Protein AF-A0A5M3WNB5-F1 (afdb_monomer)

Structure (mmCIF, N/CA/C/O backbone):
data_AF-A0A5M3WNB5-F1
#
_entry.id   AF-A0A5M3WNB5-F1
#
loop_
_atom_site.group_PDB
_atom_site.id
_atom_site.type_symbol
_atom_site.label_atom_id
_atom_site.label_alt_id
_atom_site.label_comp_id
_atom_site.label_asym_id
_atom_site.label_entity_id
_atom_site.label_seq_id
_atom_site.pdbx_PDB_ins_code
_atom_site.Cartn_x
_atom_site.Cartn_y
_atom_site.Cartn_z
_atom_site.occupancy
_atom_site.B_iso_or_equiv
_atom_site.auth_seq_id
_atom_site.auth_comp_id
_atom_site.auth_asym_id
_atom_site.auth_atom_id
_atom_site.pdbx_PDB_model_num
ATOM 1 N N . MET A 1 1 ? 5.207 -5.810 10.387 1.00 83.94 1 MET A N 1
ATOM 2 C CA . MET A 1 1 ? 5.580 -6.987 9.562 1.00 83.94 1 MET A CA 1
ATOM 3 C C . MET A 1 1 ? 5.803 -6.552 8.119 1.00 83.94 1 MET A C 1
ATOM 5 O O . MET A 1 1 ? 5.159 -5.594 7.698 1.00 83.94 1 MET A O 1
ATOM 9 N N . SER A 1 2 ? 6.678 -7.222 7.365 1.00 84.38 2 SER A N 1
ATOM 10 C CA . SER A 1 2 ? 6.910 -6.923 5.943 1.00 84.38 2 SER A CA 1
ATOM 11 C C . SER A 1 2 ? 6.982 -8.188 5.092 1.00 84.38 2 SER A C 1
ATOM 13 O O . SER A 1 2 ? 7.603 -9.162 5.508 1.00 84.38 2 SER A O 1
ATOM 15 N N . ARG A 1 3 ? 6.414 -8.142 3.886 1.00 86.88 3 ARG A N 1
ATOM 16 C CA . ARG A 1 3 ? 6.531 -9.167 2.840 1.00 86.88 3 ARG A CA 1
ATOM 17 C C . ARG A 1 3 ? 7.150 -8.530 1.598 1.00 86.88 3 ARG A C 1
ATOM 19 O O . ARG A 1 3 ? 6.942 -7.346 1.334 1.00 86.88 3 ARG A O 1
ATOM 26 N N . THR A 1 4 ? 7.946 -9.283 0.852 1.00 87.88 4 THR A N 1
ATOM 27 C CA . THR A 1 4 ? 8.543 -8.813 -0.403 1.00 87.88 4 THR A CA 1
ATOM 28 C C . THR A 1 4 ? 8.306 -9.861 -1.480 1.00 87.88 4 THR A C 1
ATOM 30 O O . THR A 1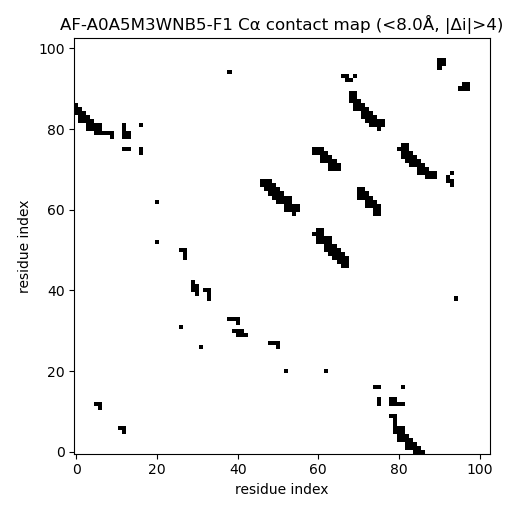 4 ? 8.592 -11.033 -1.259 1.00 87.88 4 THR A O 1
ATOM 33 N N . LEU A 1 5 ? 7.746 -9.432 -2.608 1.00 83.56 5 LEU A N 1
ATOM 34 C CA . LEU A 1 5 ? 7.597 -10.233 -3.819 1.00 83.56 5 LEU A CA 1
ATOM 35 C C . LEU A 1 5 ? 8.646 -9.741 -4.815 1.00 83.56 5 LEU A C 1
ATOM 37 O O . LEU A 1 5 ? 8.702 -8.545 -5.104 1.00 83.56 5 LEU A O 1
ATOM 41 N N . VAL A 1 6 ? 9.498 -10.640 -5.294 1.00 87.56 6 VAL A N 1
ATOM 42 C CA . VAL A 1 6 ? 10.564 -10.316 -6.247 1.00 87.56 6 VAL A CA 1
ATOM 43 C C . VAL A 1 6 ? 10.157 -10.843 -7.612 1.00 87.56 6 VAL A C 1
ATOM 45 O O . VAL A 1 6 ? 9.761 -11.999 -7.729 1.00 87.56 6 VAL A O 1
ATOM 48 N N . PHE A 1 7 ? 10.237 -9.984 -8.622 1.00 82.69 7 PHE A N 1
ATOM 49 C CA . PHE A 1 7 ? 9.895 -10.331 -9.994 1.00 82.69 7 PHE A CA 1
ATOM 50 C C . PHE A 1 7 ? 11.155 -10.721 -10.764 1.00 82.69 7 PHE A C 1
ATOM 52 O O . PHE A 1 7 ? 12.222 -10.132 -10.586 1.00 82.69 7 PHE A O 1
ATOM 59 N N . ASP A 1 8 ? 10.996 -11.701 -11.643 1.00 83.75 8 ASP A N 1
ATOM 60 C CA . ASP A 1 8 ? 12.021 -12.219 -12.546 1.00 83.75 8 ASP A CA 1
ATOM 61 C C . ASP A 1 8 ? 12.480 -11.171 -13.574 1.00 83.75 8 ASP A C 1
ATOM 63 O O . ASP A 1 8 ? 13.670 -11.058 -13.873 1.00 83.75 8 ASP A O 1
ATOM 67 N N . 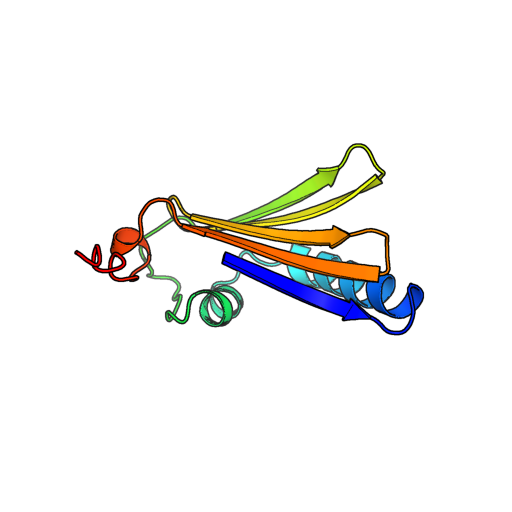ALA A 1 9 ? 11.547 -10.352 -14.067 1.00 82.12 9 ALA A N 1
ATOM 68 C CA . ALA A 1 9 ? 11.810 -9.276 -15.010 1.00 82.12 9 ALA A CA 1
ATOM 69 C C . ALA A 1 9 ? 11.279 -7.919 -14.498 1.00 82.12 9 ALA A C 1
ATOM 71 O O . ALA A 1 9 ? 10.115 -7.819 -14.099 1.00 82.12 9 ALA A O 1
ATOM 72 N N . PRO A 1 10 ? 12.063 -6.823 -14.604 1.00 80.25 10 PRO A N 1
ATOM 73 C CA . PRO A 1 10 ? 11.638 -5.485 -14.164 1.00 80.25 10 PRO A CA 1
ATOM 74 C C . PRO A 1 10 ? 10.335 -5.002 -14.813 1.00 80.25 10 PRO A C 1
ATOM 76 O O . PRO A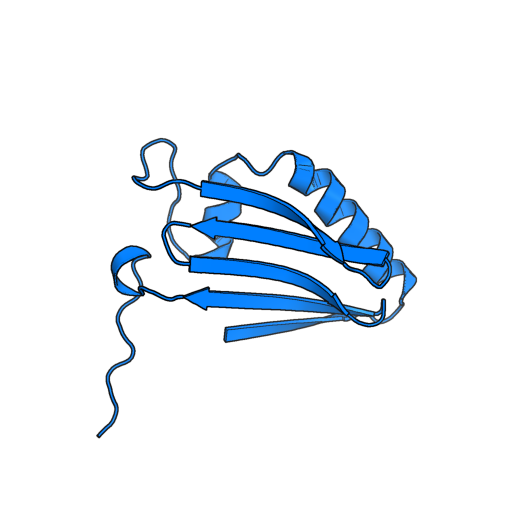 1 10 ? 9.509 -4.352 -14.176 1.00 80.25 10 PRO A O 1
ATOM 79 N N . ARG A 1 11 ? 10.124 -5.353 -16.089 1.00 81.38 11 ARG A N 1
ATOM 80 C CA . ARG A 1 11 ? 8.906 -5.007 -16.836 1.00 81.38 11 ARG A CA 1
ATOM 81 C C . ARG A 1 11 ? 7.647 -5.636 -16.230 1.00 81.38 11 ARG A C 1
ATOM 83 O O . ARG A 1 11 ? 6.615 -4.978 -16.199 1.00 81.38 11 ARG A O 1
ATOM 90 N N . HIS A 1 12 ? 7.738 -6.863 -15.705 1.00 81.31 12 HIS A N 1
ATOM 91 C CA . HIS A 1 12 ? 6.612 -7.528 -15.044 1.00 81.31 12 HIS A CA 1
ATOM 92 C C . HIS A 1 12 ? 6.292 -6.842 -13.719 1.00 81.31 12 HIS A C 1
ATOM 94 O O . HIS A 1 12 ? 5.129 -6.588 -13.430 1.00 81.31 12 HIS A O 1
ATOM 100 N N . ALA A 1 13 ? 7.322 -6.466 -12.956 1.00 76.19 13 ALA A N 1
ATOM 101 C CA . ALA A 1 13 ? 7.152 -5.737 -11.704 1.00 76.19 13 ALA A CA 1
ATOM 102 C C . ALA A 1 13 ? 6.456 -4.386 -11.926 1.00 76.19 13 ALA A C 1
ATOM 104 O O . ALA A 1 13 ? 5.528 -4.032 -11.201 1.00 76.19 13 ALA A O 1
ATOM 105 N N . ARG A 1 14 ? 6.890 -3.646 -12.955 1.00 78.75 14 ARG A N 1
ATOM 106 C CA . ARG A 1 14 ? 6.311 -2.353 -13.323 1.00 78.75 14 ARG A CA 1
ATOM 107 C C . ARG A 1 14 ? 4.873 -2.492 -13.815 1.00 78.75 14 ARG A C 1
ATOM 109 O O . ARG A 1 14 ? 4.010 -1.821 -13.267 1.00 78.75 14 ARG A O 1
ATOM 116 N N . GLY A 1 15 ? 4.608 -3.388 -14.767 1.00 77.69 15 GLY A N 1
ATOM 117 C CA . GLY A 1 15 ? 3.257 -3.608 -15.292 1.00 77.69 15 GLY A CA 1
ATOM 118 C C . GLY A 1 15 ? 2.281 -4.099 -14.221 1.00 77.69 15 GLY A C 1
ATOM 119 O O . GLY A 1 15 ? 1.178 -3.576 -14.110 1.00 77.69 15 GLY A O 1
ATOM 120 N N . PHE A 1 16 ? 2.709 -5.035 -13.366 1.00 74.44 16 PHE A N 1
ATOM 121 C CA . PHE A 1 16 ? 1.914 -5.495 -12.225 1.00 74.44 16 PHE A CA 1
ATOM 122 C C . PHE A 1 16 ? 1.607 -4.353 -11.248 1.00 74.44 16 PHE A C 1
ATOM 124 O O . PHE A 1 16 ? 0.479 -4.221 -10.783 1.00 74.44 16 PHE A O 1
ATOM 131 N N . PHE A 1 17 ? 2.596 -3.514 -10.933 1.00 75.06 17 PHE A N 1
ATOM 132 C CA . PHE A 1 17 ? 2.411 -2.403 -10.004 1.00 75.06 17 PHE A CA 1
ATOM 133 C C . PHE A 1 17 ? 1.560 -1.267 -10.593 1.00 75.06 17 PHE A C 1
ATOM 135 O O . PHE A 1 17 ? 0.754 -0.683 -9.874 1.00 75.06 17 PHE A O 1
ATOM 142 N N . GLU A 1 18 ? 1.695 -0.969 -11.886 1.00 74.44 18 GLU A N 1
ATOM 143 C CA . GLU A 1 18 ? 0.855 0.001 -12.601 1.00 74.44 18 GLU A CA 1
ATOM 144 C C . GLU A 1 18 ? -0.601 -0.476 -12.681 1.00 74.44 18 GLU A C 1
ATOM 146 O O . GLU A 1 18 ? -1.497 0.298 -12.351 1.00 74.44 18 GLU A O 1
ATOM 151 N N . ALA A 1 19 ? -0.835 -1.754 -13.007 1.00 74.00 19 ALA A N 1
ATOM 152 C CA . ALA A 1 19 ? -2.165 -2.363 -12.958 1.00 74.00 19 ALA A CA 1
ATOM 153 C C . ALA A 1 19 ? -2.748 -2.312 -11.539 1.00 74.00 19 ALA A C 1
ATOM 155 O O . ALA A 1 19 ? -3.880 -1.887 -11.351 1.00 74.00 19 ALA A O 1
ATOM 156 N N . LEU A 1 20 ? -1.937 -2.624 -10.523 1.00 70.62 20 LEU A N 1
ATOM 157 C CA . LEU A 1 20 ? -2.334 -2.509 -9.123 1.00 70.62 20 LEU A CA 1
ATOM 158 C C . LEU A 1 20 ? -2.705 -1.070 -8.751 1.00 70.62 20 LEU A C 1
ATOM 160 O O . LEU A 1 20 ? -3.663 -0.874 -8.023 1.00 70.62 20 LEU A O 1
ATOM 164 N N . ILE A 1 21 ? -1.985 -0.046 -9.212 1.00 68.12 21 ILE A N 1
ATOM 165 C CA . ILE A 1 21 ? -2.353 1.356 -8.950 1.00 68.12 21 ILE A CA 1
ATOM 166 C C . ILE A 1 21 ? -3.644 1.736 -9.680 1.00 68.12 21 ILE A C 1
ATOM 168 O O . ILE A 1 21 ? -4.485 2.407 -9.084 1.00 68.12 21 ILE A O 1
ATOM 172 N N . ALA A 1 22 ? -3.796 1.314 -10.936 1.00 67.31 22 ALA A N 1
ATOM 173 C CA . ALA A 1 22 ? -4.971 1.593 -11.754 1.00 67.31 22 ALA A CA 1
ATOM 174 C C . ALA A 1 22 ? -6.237 0.952 -11.162 1.00 67.31 22 ALA A C 1
ATOM 176 O O . ALA A 1 22 ? -7.225 1.650 -10.948 1.00 67.31 22 ALA A O 1
ATOM 177 N N . ASP A 1 23 ? -6.169 -0.326 -10.785 1.00 61.16 23 ASP A N 1
ATOM 178 C CA . ASP A 1 23 ? -7.258 -1.044 -10.114 1.00 61.16 23 ASP A CA 1
ATOM 179 C C . ASP A 1 23 ? -7.520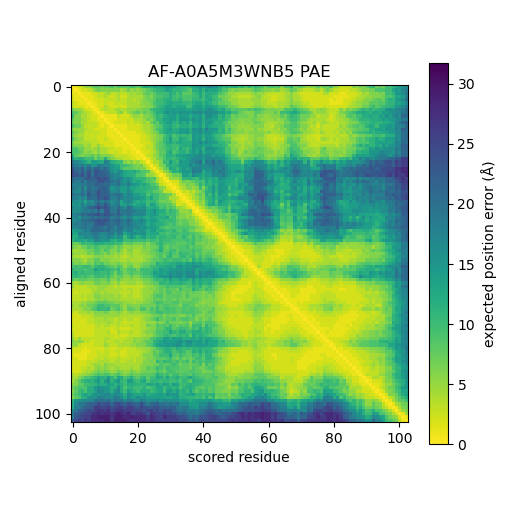 -0.489 -8.70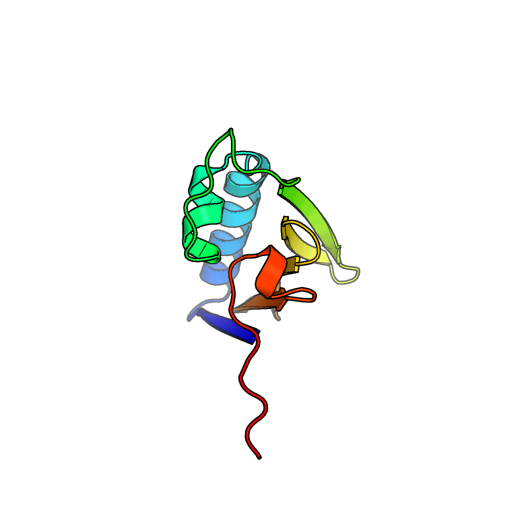3 1.00 61.16 23 ASP A C 1
ATOM 181 O O . ASP A 1 23 ? -8.649 -0.505 -8.204 1.00 61.16 23 ASP A O 1
ATOM 185 N N . ASN A 1 24 ? -6.481 0.046 -8.047 1.00 56.28 24 ASN A N 1
ATOM 186 C CA . ASN A 1 24 ? -6.584 0.587 -6.694 1.00 56.28 24 ASN A CA 1
ATOM 187 C C . ASN A 1 24 ? -7.001 2.057 -6.619 1.00 56.28 24 ASN A C 1
ATOM 189 O O . ASN A 1 24 ? -7.239 2.545 -5.507 1.00 56.28 24 ASN A O 1
ATOM 193 N N . LEU A 1 25 ? -7.150 2.744 -7.756 1.00 52.47 25 LEU A N 1
ATOM 194 C CA . LEU A 1 25 ? -7.751 4.080 -7.817 1.00 52.47 25 LEU A CA 1
ATOM 195 C C . LEU A 1 25 ? -9.190 4.061 -7.252 1.00 52.47 25 LEU A C 1
ATOM 197 O O . LEU A 1 25 ? -9.627 5.045 -6.659 1.00 52.47 25 LEU A O 1
ATOM 201 N N . ASP A 1 26 ? -9.859 2.900 -7.323 1.00 50.44 26 ASP A N 1
ATOM 202 C CA . ASP A 1 26 ? -11.226 2.647 -6.848 1.00 50.44 26 ASP A CA 1
ATOM 203 C C . ASP A 1 26 ? -11.323 1.875 -5.505 1.00 50.44 26 ASP A C 1
ATOM 205 O O . ASP A 1 26 ? -12.429 1.509 -5.076 1.00 50.44 26 ASP A O 1
ATOM 209 N N . ILE A 1 27 ? -10.218 1.633 -4.768 1.00 50.66 27 ILE A N 1
ATOM 210 C CA . ILE A 1 27 ? -10.251 0.996 -3.423 1.00 50.66 27 ILE A CA 1
ATOM 211 C C . ILE A 1 27 ? -10.756 1.985 -2.359 1.00 50.66 27 ILE A C 1
ATOM 213 O O . ILE A 1 27 ? -10.085 2.352 -1.399 1.00 50.66 27 ILE A O 1
ATOM 217 N N . GLY A 1 28 ? -12.012 2.390 -2.492 1.00 48.03 28 GLY A N 1
ATOM 218 C CA . GLY A 1 28 ? -12.895 2.662 -1.361 1.00 48.03 28 GLY A CA 1
ATOM 219 C C . GLY A 1 28 ? -13.750 1.441 -0.995 1.00 48.03 28 GLY A C 1
ATOM 220 O O . GLY A 1 28 ? -14.555 1.519 -0.068 1.00 48.03 28 GLY A O 1
ATOM 221 N N . ARG A 1 29 ? -13.633 0.319 -1.729 1.00 50.88 29 ARG A N 1
ATOM 222 C CA . ARG A 1 29 ? -14.566 -0.809 -1.616 1.00 50.88 29 ARG A CA 1
ATOM 223 C C . ARG A 1 29 ? -14.132 -1.848 -0.556 1.00 50.88 29 ARG A C 1
ATOM 225 O O . ARG A 1 29 ? -13.054 -2.427 -0.670 1.00 50.88 29 ARG A O 1
ATOM 232 N N . PRO A 1 30 ? -14.985 -2.137 0.448 1.00 49.75 30 PRO A N 1
ATOM 233 C CA . PRO A 1 30 ? -14.690 -2.995 1.605 1.00 49.75 30 PRO A CA 1
ATOM 234 C C . PRO A 1 30 ? -14.129 -4.401 1.321 1.00 49.75 30 PRO A C 1
ATOM 236 O O . PRO A 1 30 ? -13.302 -4.891 2.085 1.00 49.75 30 PRO A O 1
ATOM 239 N N . HIS A 1 31 ? -14.544 -5.044 0.226 1.00 43.25 31 HIS A N 1
ATOM 240 C CA . HIS A 1 31 ? -14.277 -6.465 -0.039 1.00 43.25 31 HIS A CA 1
ATOM 241 C C . HIS A 1 31 ? -12.790 -6.798 -0.275 1.00 43.25 31 HIS A C 1
ATOM 243 O O . HIS A 1 31 ? -12.348 -7.882 0.090 1.00 43.25 31 HIS A O 1
ATOM 249 N N . ASN A 1 32 ? -11.989 -5.864 -0.798 1.00 49.06 32 ASN A N 1
ATOM 250 C CA . ASN A 1 32 ? -10.558 -6.096 -1.054 1.00 49.06 32 ASN A CA 1
ATOM 251 C C . ASN A 1 32 ? -9.679 -5.914 0.198 1.00 49.06 32 ASN A C 1
ATOM 253 O O . ASN A 1 32 ? -8.573 -6.445 0.276 1.00 49.06 32 ASN A O 1
ATOM 257 N N . VAL A 1 33 ? -10.171 -5.198 1.215 1.00 52.47 33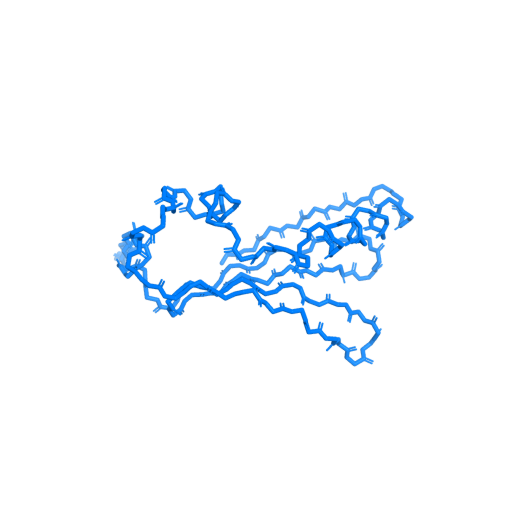 VAL A N 1
ATOM 258 C CA . VAL A 1 33 ? -9.442 -4.952 2.474 1.00 52.47 33 VAL A CA 1
ATOM 259 C C . VAL A 1 33 ? -9.496 -6.172 3.406 1.00 52.47 33 VAL A C 1
ATOM 261 O O . VAL A 1 33 ? -8.584 -6.390 4.206 1.00 52.47 33 VAL A O 1
ATOM 264 N N . GLU A 1 34 ? -10.534 -6.999 3.272 1.00 49.66 34 GLU A N 1
ATOM 265 C CA . GLU A 1 34 ? -10.756 -8.218 4.060 1.00 49.66 34 GLU A CA 1
ATOM 266 C C . GLU A 1 34 ? -9.617 -9.235 3.937 1.00 49.66 34 GLU A C 1
ATOM 268 O O . GLU A 1 34 ? -9.161 -9.776 4.948 1.00 49.66 34 GLU A O 1
ATOM 273 N N . ILE A 1 35 ? -9.094 -9.417 2.722 1.00 52.22 35 ILE A N 1
ATOM 274 C CA . ILE A 1 35 ? -8.014 -10.366 2.413 1.00 52.22 35 ILE A CA 1
ATOM 275 C C . ILE A 1 35 ? -6.727 -10.010 3.166 1.00 52.22 35 ILE A C 1
ATOM 277 O O . ILE A 1 35 ? -5.976 -10.888 3.582 1.00 52.22 35 ILE A O 1
ATOM 281 N N . ILE A 1 36 ? -6.469 -8.718 3.377 1.00 54.09 36 ILE A N 1
ATOM 282 C CA . ILE A 1 36 ? -5.191 -8.257 3.920 1.00 54.09 36 ILE A CA 1
ATOM 283 C C . ILE A 1 36 ? -5.154 -8.345 5.454 1.00 54.09 36 ILE A C 1
ATOM 285 O O . ILE A 1 36 ? -4.104 -8.620 6.034 1.00 54.09 36 ILE A O 1
ATOM 289 N N . PHE A 1 37 ? -6.288 -8.130 6.124 1.00 55.28 37 PHE A N 1
ATOM 290 C CA . PHE A 1 37 ? -6.364 -8.151 7.590 1.00 55.28 37 PHE A CA 1
ATOM 291 C C . PHE A 1 37 ? -6.936 -9.452 8.167 1.00 55.28 37 PHE A C 1
ATOM 293 O O . PHE A 1 37 ? -7.018 -9.570 9.389 1.00 55.28 37 PHE A O 1
ATOM 300 N N . GLY A 1 38 ? -7.354 -10.406 7.326 1.00 52.84 38 GLY A N 1
ATOM 301 C CA . GLY A 1 38 ? -7.994 -11.644 7.786 1.00 52.84 38 GLY A CA 1
ATOM 302 C C . GLY A 1 38 ? -9.293 -11.384 8.555 1.00 52.84 38 GLY A C 1
ATOM 303 O O . GLY A 1 38 ? -9.663 -12.149 9.443 1.00 52.84 38 GLY A O 1
ATOM 304 N N . ARG A 1 39 ? -9.964 -10.264 8.261 1.00 56.97 39 ARG A N 1
ATOM 305 C CA . ARG A 1 39 ? -11.181 -9.815 8.939 1.00 56.97 39 ARG A CA 1
ATOM 306 C C . ARG A 1 39 ? -12.198 -9.386 7.903 1.00 56.97 39 ARG A C 1
ATOM 308 O O . ARG A 1 39 ? -11.913 -8.499 7.108 1.00 56.97 39 ARG A O 1
ATOM 315 N N . LYS A 1 40 ? -13.412 -9.920 8.004 1.00 57.22 40 LYS A N 1
ATOM 316 C CA . LYS A 1 40 ? -14.532 -9.520 7.155 1.00 57.22 40 LYS A CA 1
ATOM 317 C C . LYS A 1 40 ? -14.828 -8.028 7.280 1.00 57.22 40 LYS A C 1
ATOM 319 O O . LYS A 1 40 ? -15.281 -7.580 8.336 1.00 57.22 40 LYS A O 1
ATOM 324 N N . ILE A 1 41 ? -14.547 -7.264 6.221 1.00 59.78 41 ILE A N 1
ATOM 325 C CA . ILE A 1 41 ? -14.813 -5.824 6.157 1.00 59.78 41 ILE A CA 1
ATOM 326 C C . ILE A 1 41 ? -16.109 -5.617 5.376 1.00 59.78 41 ILE A C 1
ATOM 328 O O . ILE A 1 41 ? -16.185 -5.786 4.163 1.00 59.78 41 ILE A O 1
ATOM 332 N N . ARG A 1 42 ? -17.161 -5.259 6.105 1.00 60.66 42 ARG A N 1
ATOM 333 C CA . ARG A 1 42 ? -18.516 -5.000 5.601 1.00 60.66 42 ARG A CA 1
ATOM 334 C C . ARG A 1 42 ? -18.819 -3.500 5.648 1.00 60.66 42 ARG A C 1
ATOM 336 O O . ARG A 1 42 ? -18.138 -2.753 6.347 1.00 60.66 42 ARG A O 1
ATOM 343 N N . ARG A 1 43 ? -19.868 -3.051 4.950 1.00 57.25 43 ARG A N 1
ATOM 344 C CA . ARG A 1 43 ? -20.309 -1.637 4.938 1.00 57.25 43 ARG A CA 1
ATOM 345 C C . ARG A 1 43 ? -20.603 -1.0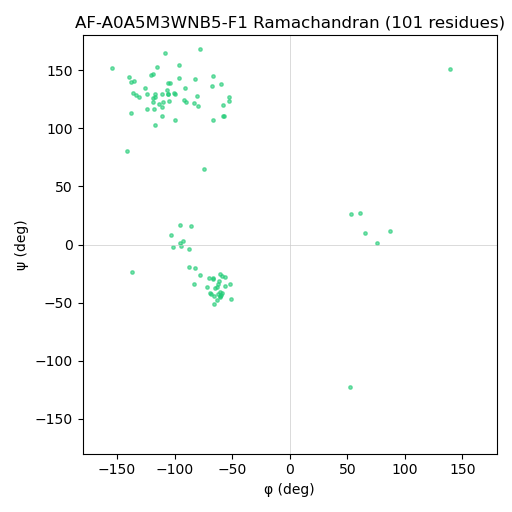78 6.342 1.00 57.25 43 ARG A C 1
ATOM 347 O O . ARG A 1 43 ? -20.449 0.114 6.566 1.00 57.25 43 ARG A O 1
ATOM 354 N N . ASP A 1 44 ? -20.993 -1.936 7.278 1.00 62.53 44 ASP A N 1
ATOM 355 C CA . ASP A 1 44 ? -21.274 -1.641 8.689 1.00 62.53 44 ASP A CA 1
ATOM 356 C C . ASP A 1 44 ? -20.056 -1.832 9.617 1.00 62.53 44 ASP A C 1
ATOM 358 O O . ASP A 1 44 ? -20.155 -1.656 10.834 1.00 62.53 44 ASP A O 1
ATOM 362 N N . THR A 1 45 ? -18.879 -2.173 9.076 1.00 66.19 45 THR A N 1
ATOM 363 C CA . THR A 1 45 ? -17.660 -2.298 9.881 1.00 66.19 45 THR A CA 1
ATOM 364 C C . THR A 1 45 ? -17.260 -0.934 10.425 1.00 66.19 45 THR A C 1
ATOM 366 O O . THR A 1 45 ? -16.739 -0.088 9.704 1.00 66.19 45 THR A O 1
ATOM 369 N N . ARG A 1 46 ? -17.467 -0.731 11.731 1.00 64.75 46 ARG A N 1
ATOM 370 C CA . ARG A 1 46 ? -17.097 0.513 12.417 1.00 64.75 46 ARG A CA 1
ATOM 371 C C . ARG A 1 46 ? -15.599 0.817 12.267 1.00 64.75 46 ARG A C 1
ATOM 373 O O . ARG A 1 46 ? -14.738 0.068 12.748 1.00 64.75 46 ARG A O 1
ATOM 380 N N . GLY A 1 47 ? -15.306 1.964 11.661 1.00 67.06 47 GLY A N 1
ATOM 381 C CA . GLY A 1 47 ? -13.966 2.514 11.462 1.00 67.06 47 GLY A CA 1
ATOM 382 C C . GLY A 1 47 ? -13.815 3.125 10.071 1.00 67.06 47 GLY A C 1
ATOM 383 O O . GLY A 1 47 ? -14.459 2.688 9.126 1.00 67.06 47 GLY A O 1
ATOM 384 N N . THR A 1 48 ? -12.959 4.134 9.944 1.00 66.62 48 THR A N 1
ATOM 385 C CA . THR A 1 48 ? -12.666 4.741 8.643 1.00 66.62 48 THR A CA 1
ATOM 386 C C . THR A 1 48 ? -11.654 3.882 7.894 1.00 66.62 48 THR A C 1
ATOM 388 O O . THR A 1 48 ? -10.586 3.563 8.428 1.00 66.62 48 THR A O 1
ATOM 391 N N . PHE A 1 49 ? -12.000 3.529 6.659 1.00 71.81 49 PHE A N 1
ATOM 392 C CA . PHE A 1 49 ? -11.084 2.973 5.672 1.00 71.81 49 PHE A CA 1
ATOM 393 C C . PHE A 1 49 ? -10.689 4.097 4.730 1.00 71.81 49 PHE A C 1
ATOM 395 O O . PHE A 1 49 ? -11.551 4.825 4.241 1.00 71.81 49 PHE A O 1
ATOM 402 N N . ARG A 1 50 ? -9.392 4.262 4.499 1.00 73.81 50 ARG A N 1
ATOM 403 C CA . ARG A 1 50 ? -8.889 5.261 3.558 1.00 73.81 50 ARG A CA 1
ATOM 404 C C . ARG A 1 50 ? -7.794 4.639 2.721 1.00 73.81 50 ARG A C 1
ATOM 406 O O . ARG A 1 50 ? -6.848 4.090 3.277 1.00 73.81 50 ARG A O 1
ATOM 413 N N . THR A 1 51 ? -7.900 4.799 1.412 1.00 72.50 51 THR A N 1
ATOM 414 C CA . THR A 1 51 ? -6.802 4.534 0.488 1.00 72.50 51 THR A CA 1
ATOM 415 C C . THR A 1 51 ? -6.210 5.867 0.051 1.00 72.50 51 THR A C 1
ATOM 417 O O . THR A 1 51 ? -6.937 6.841 -0.136 1.00 72.50 51 THR A O 1
ATOM 420 N N . ALA A 1 52 ? -4.887 5.947 -0.032 1.00 76.81 52 ALA A N 1
ATOM 421 C CA . ALA A 1 52 ? -4.178 7.108 -0.552 1.00 76.81 52 ALA A CA 1
ATOM 422 C C . ALA A 1 52 ? -3.030 6.645 -1.446 1.00 76.81 52 ALA A C 1
ATOM 424 O O . ALA A 1 52 ? -2.343 5.675 -1.123 1.00 76.81 52 ALA A O 1
ATOM 425 N N . ILE A 1 53 ? -2.829 7.351 -2.550 1.00 77.31 53 ILE A N 1
ATOM 426 C C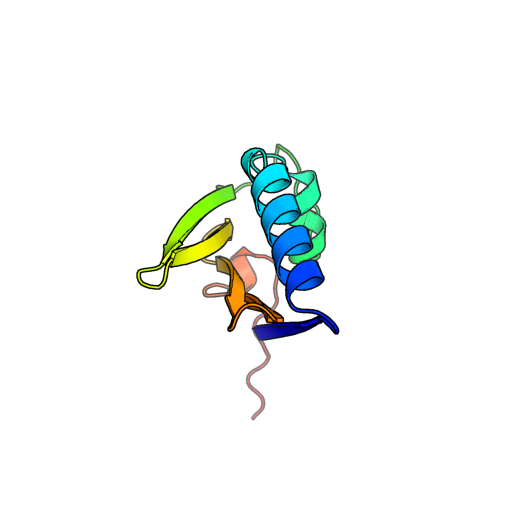A . ILE A 1 53 ? -1.736 7.116 -3.485 1.00 77.31 53 ILE A CA 1
ATOM 427 C C . ILE A 1 53 ? -0.801 8.316 -3.369 1.00 77.31 53 ILE A C 1
ATOM 429 O O . ILE A 1 53 ? -1.165 9.424 -3.755 1.00 77.31 53 ILE A O 1
ATOM 433 N N . ASP A 1 54 ? 0.387 8.087 -2.817 1.00 80.75 54 ASP A N 1
ATOM 434 C CA . ASP A 1 54 ? 1.387 9.131 -2.603 1.00 80.75 54 ASP A CA 1
ATOM 435 C C . ASP A 1 54 ? 2.520 8.971 -3.623 1.00 80.75 54 ASP A C 1
ATOM 437 O O . ASP A 1 54 ? 2.982 7.855 -3.885 1.00 80.75 54 ASP A O 1
ATOM 441 N N . ARG A 1 55 ? 3.004 10.084 -4.181 1.00 78.94 55 ARG A N 1
ATOM 442 C CA . ARG A 1 55 ? 4.235 10.094 -4.985 1.00 78.94 55 ARG A CA 1
ATOM 443 C C . ARG A 1 55 ? 5.454 10.156 -4.064 1.00 78.94 55 ARG A C 1
ATOM 445 O O . ARG A 1 55 ? 5.422 10.826 -3.037 1.00 78.94 55 ARG A O 1
ATOM 452 N N . ARG A 1 56 ? 6.520 9.447 -4.432 1.00 76.62 56 ARG A N 1
ATOM 453 C CA . ARG A 1 56 ? 7.843 9.536 -3.801 1.00 76.62 56 ARG A CA 1
ATOM 454 C C . ARG A 1 56 ? 8.731 10.494 -4.582 1.00 76.62 56 ARG A C 1
ATOM 456 O O . ARG A 1 56 ? 8.613 10.597 -5.801 1.00 76.62 56 ARG A O 1
ATOM 463 N N . ASP A 1 57 ? 9.705 11.068 -3.889 1.00 74.81 57 ASP A N 1
ATOM 464 C CA . ASP A 1 57 ? 10.691 11.988 -4.469 1.00 74.81 57 ASP A CA 1
ATOM 465 C C . ASP A 1 57 ? 11.535 11.341 -5.580 1.00 74.81 57 ASP A C 1
ATOM 467 O O . ASP A 1 57 ? 11.995 12.013 -6.494 1.00 74.81 57 ASP A O 1
ATOM 471 N N . ASN A 1 58 ? 11.686 10.013 -5.556 1.00 75.38 58 ASN A N 1
ATOM 472 C CA . ASN A 1 58 ? 12.400 9.249 -6.582 1.00 75.38 58 ASN A CA 1
ATOM 473 C C . ASN A 1 58 ? 11.530 8.850 -7.794 1.00 75.38 58 ASN A C 1
ATOM 475 O O . ASN A 1 58 ? 11.885 7.925 -8.522 1.00 75.38 58 ASN A O 1
ATOM 479 N N . GLY A 1 59 ? 10.363 9.475 -7.975 1.00 69.94 59 GLY A N 1
ATOM 480 C CA . GLY A 1 59 ? 9.421 9.158 -9.055 1.00 69.94 59 GLY A CA 1
ATOM 481 C C . GLY A 1 59 ? 8.606 7.876 -8.843 1.00 69.94 59 GLY A C 1
ATOM 482 O O . GLY A 1 59 ? 7.794 7.516 -9.693 1.00 69.94 59 GLY A O 1
ATOM 483 N N . GLY A 1 60 ? 8.790 7.181 -7.717 1.00 76.88 60 GLY A N 1
ATOM 484 C CA . GLY A 1 60 ? 7.989 6.017 -7.344 1.00 76.88 60 GLY A CA 1
ATOM 485 C C . GLY A 1 60 ? 6.610 6.387 -6.792 1.00 76.88 60 GLY A C 1
ATOM 486 O O . GLY A 1 60 ? 6.338 7.529 -6.431 1.00 76.88 60 GLY A O 1
ATOM 487 N N . VAL A 1 61 ? 5.741 5.388 -6.656 1.00 78.50 61 VAL A N 1
ATOM 488 C CA . VAL A 1 61 ? 4.411 5.536 -6.046 1.00 78.50 61 VAL A CA 1
ATOM 489 C C . VAL A 1 61 ? 4.311 4.647 -4.805 1.00 78.50 61 VAL A C 1
ATOM 491 O O . VAL A 1 61 ? 4.922 3.576 -4.737 1.00 78.50 61 VAL A O 1
ATOM 494 N N . ILE A 1 62 ? 3.563 5.098 -3.799 1.00 83.12 62 ILE A N 1
ATOM 495 C CA . ILE A 1 62 ? 3.169 4.309 -2.630 1.00 83.12 62 ILE A CA 1
ATOM 496 C C . ILE A 1 62 ? 1.655 4.223 -2.593 1.00 83.12 62 ILE A C 1
ATOM 498 O O . ILE A 1 62 ? 0.976 5.245 -2.533 1.00 83.12 62 ILE A O 1
ATOM 502 N N . VAL A 1 63 ? 1.138 3.002 -2.520 1.00 81.31 63 VAL A N 1
ATOM 503 C CA . VAL A 1 63 ? -0.264 2.758 -2.188 1.00 81.31 63 VAL A CA 1
ATOM 504 C C . VAL A 1 63 ? -0.375 2.562 -0.682 1.00 81.31 63 VAL A C 1
ATOM 506 O O . VAL A 1 63 ? 0.308 1.720 -0.093 1.00 81.31 63 VAL A O 1
ATOM 509 N N . ASN A 1 64 ? -1.228 3.357 -0.049 1.00 82.69 64 ASN A N 1
ATOM 510 C CA . ASN A 1 64 ? -1.460 3.333 1.383 1.00 82.69 64 ASN A CA 1
ATOM 511 C C . ASN A 1 64 ? -2.888 2.945 1.687 1.00 82.69 64 ASN A C 1
ATOM 513 O O . ASN A 1 64 ? -3.810 3.602 1.223 1.00 82.69 64 ASN A O 1
ATOM 517 N N . LEU A 1 65 ? -3.052 1.930 2.526 1.00 78.94 65 LEU A N 1
ATOM 518 C CA . LEU A 1 65 ? -4.345 1.528 3.053 1.00 78.94 65 LEU A CA 1
ATOM 519 C C . LEU A 1 65 ? -4.342 1.789 4.553 1.00 78.94 65 LEU A C 1
ATOM 521 O O . LEU A 1 65 ? -3.503 1.260 5.283 1.00 78.94 65 LEU A O 1
ATOM 525 N N . PHE A 1 66 ? -5.270 2.613 5.012 1.00 80.06 66 PHE A N 1
ATOM 526 C CA . PHE A 1 66 ? -5.448 2.958 6.412 1.00 80.06 66 PHE A CA 1
ATOM 527 C C . PHE A 1 66 ? -6.689 2.266 6.958 1.00 80.06 66 PHE A C 1
ATOM 529 O O . PHE A 1 66 ? -7.766 2.333 6.363 1.00 80.06 66 PHE A O 1
ATOM 536 N N . TYR A 1 67 ? -6.535 1.655 8.129 1.00 77.81 67 TYR A N 1
ATOM 537 C CA . TYR A 1 67 ? -7.642 1.139 8.918 1.00 77.81 67 TYR A CA 1
ATOM 538 C C . TYR A 1 67 ? -7.419 1.469 10.393 1.00 77.81 67 TYR A C 1
ATOM 540 O O . TYR A 1 67 ? -6.494 0.958 11.034 1.00 77.81 67 TYR A O 1
ATOM 548 N N . LYS A 1 68 ? -8.279 2.334 10.948 1.00 79.25 68 LYS A N 1
ATOM 549 C CA . LYS A 1 68 ? -8.119 2.887 12.306 1.00 79.25 68 LYS A CA 1
ATOM 550 C C . LYS A 1 68 ? -6.714 3.490 12.474 1.00 79.25 68 LYS A C 1
ATOM 552 O O . LYS A 1 68 ? -6.327 4.354 11.699 1.00 79.25 68 LYS A O 1
ATOM 557 N N . HIS A 1 69 ? -5.942 3.023 13.457 1.00 82.44 69 HIS A N 1
ATOM 558 C CA . HIS A 1 69 ? -4.569 3.477 13.712 1.00 82.44 69 HIS A CA 1
ATOM 559 C C . HIS A 1 69 ? -3.510 2.583 13.048 1.00 82.44 69 HIS A C 1
ATOM 561 O O . HIS A 1 69 ? -2.351 2.612 13.451 1.00 82.44 69 HIS A O 1
ATOM 567 N N . SER A 1 70 ? -3.893 1.756 12.075 1.00 81.44 70 SER A N 1
ATOM 568 C CA . SER A 1 70 ? -2.988 0.854 11.357 1.00 81.44 70 SER A CA 1
ATOM 569 C C . SER A 1 70 ? -2.905 1.240 9.885 1.00 81.44 70 SER A C 1
ATOM 571 O O . SER A 1 70 ? -3.840 1.816 9.324 1.00 81.44 70 SER A O 1
ATOM 573 N N . ARG A 1 71 ? -1.771 0.925 9.260 1.00 84.94 71 ARG A N 1
ATOM 574 C CA . ARG A 1 71 ? -1.476 1.278 7.870 1.00 84.94 71 ARG A CA 1
ATOM 575 C C . ARG A 1 71 ? -0.781 0.127 7.169 1.00 84.94 71 ARG A C 1
ATOM 577 O O . ARG A 1 71 ? 0.077 -0.533 7.753 1.00 84.94 71 ARG A O 1
ATOM 584 N N . ILE A 1 72 ? -1.093 -0.042 5.895 1.00 84.38 72 ILE A N 1
ATOM 585 C CA . ILE A 1 72 ? -0.354 -0.897 4.976 1.00 84.38 72 ILE A CA 1
ATOM 586 C C . ILE A 1 72 ? 0.217 -0.024 3.876 1.00 84.38 72 ILE A C 1
ATOM 588 O O . ILE A 1 72 ? -0.503 0.786 3.298 1.00 84.38 72 ILE A O 1
ATOM 592 N N . LYS A 1 73 ? 1.516 -0.169 3.626 1.00 86.81 7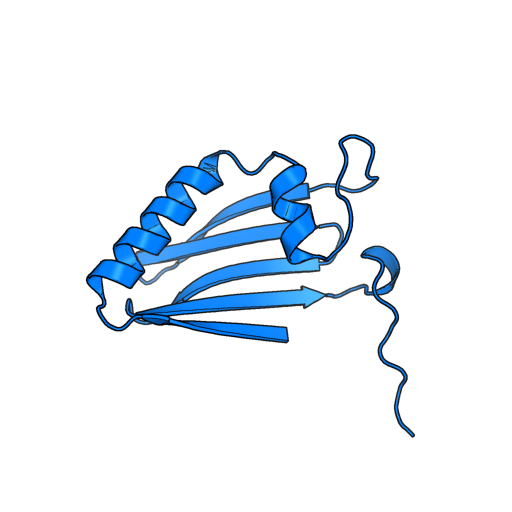3 LYS A N 1
ATOM 593 C CA . LYS A 1 73 ? 2.240 0.507 2.553 1.00 86.81 73 LYS A CA 1
ATOM 594 C C . LYS A 1 73 ? 2.631 -0.528 1.514 1.00 86.81 73 LYS A C 1
ATOM 596 O O . LYS A 1 73 ? 3.225 -1.545 1.867 1.00 86.81 73 LYS A O 1
ATOM 601 N N . GLN A 1 74 ? 2.336 -0.255 0.254 1.00 84.62 74 GLN A N 1
ATOM 602 C CA . GLN A 1 74 ? 2.775 -1.073 -0.870 1.00 84.62 74 GLN A CA 1
ATOM 603 C C . GLN A 1 74 ? 3.533 -0.196 -1.853 1.00 84.62 74 GLN A C 1
ATOM 605 O O . GLN A 1 74 ? 3.068 0.887 -2.205 1.00 84.62 74 GLN A O 1
ATOM 610 N N . TYR A 1 75 ? 4.720 -0.628 -2.258 1.00 87.25 75 TYR A N 1
ATOM 611 C CA . TYR A 1 75 ? 5.544 0.126 -3.194 1.00 87.25 75 TYR A CA 1
ATOM 612 C C . TYR A 1 75 ? 6.487 -0.782 -3.964 1.00 87.25 75 TYR A C 1
ATOM 614 O O . TYR A 1 75 ? 6.925 -1.819 -3.462 1.00 87.25 75 TYR A O 1
ATOM 622 N N . LEU A 1 76 ? 6.838 -0.350 -5.170 1.00 85.69 76 LEU A N 1
ATOM 623 C CA . LEU A 1 76 ? 7.890 -0.974 -5.949 1.00 85.69 76 LEU A CA 1
ATOM 624 C C . LEU A 1 76 ? 9.249 -0.423 -5.501 1.00 85.69 76 LEU A C 1
ATOM 626 O O . LEU A 1 76 ? 9.489 0.784 -5.523 1.00 85.69 76 LEU A O 1
ATOM 630 N N . LYS A 1 77 ? 10.132 -1.317 -5.067 1.00 86.31 77 LYS A N 1
ATOM 631 C CA . LYS A 1 77 ? 11.522 -1.043 -4.722 1.00 86.31 77 LYS A CA 1
ATOM 632 C C . LYS A 1 77 ? 12.409 -1.453 -5.897 1.00 86.31 77 LYS A C 1
ATOM 634 O O . LYS A 1 77 ? 12.270 -2.557 -6.431 1.00 86.31 77 LYS A O 1
ATOM 639 N N . ASP A 1 78 ? 13.280 -0.536 -6.308 1.00 86.50 78 ASP A N 1
ATOM 640 C CA . ASP A 1 78 ? 14.295 -0.718 -7.356 1.00 86.50 78 ASP A CA 1
ATOM 641 C C . ASP A 1 78 ? 13.736 -1.246 -8.693 1.00 86.50 78 ASP A C 1
ATOM 643 O O . ASP A 1 78 ? 14.419 -1.930 -9.452 1.00 86.50 78 ASP A O 1
ATOM 647 N N . GLY A 1 79 ? 12.453 -0.982 -8.969 1.00 82.56 79 GLY A N 1
ATOM 648 C CA . GLY A 1 79 ? 11.771 -1.448 -10.179 1.00 82.56 79 GLY A CA 1
ATOM 649 C C . GLY A 1 79 ? 11.607 -2.970 -10.291 1.00 82.56 79 GLY A C 1
ATOM 650 O O . GLY A 1 79 ? 11.249 -3.452 -11.361 1.00 82.56 79 GLY A O 1
ATOM 651 N N . ARG A 1 80 ? 11.899 -3.739 -9.232 1.00 85.88 80 ARG A N 1
ATOM 652 C CA . ARG A 1 80 ? 11.968 -5.215 -9.286 1.00 85.88 80 ARG A CA 1
ATOM 653 C C . ARG A 1 80 ? 11.317 -5.932 -8.116 1.00 85.88 80 ARG A C 1
ATOM 655 O O . ARG A 1 80 ? 10.963 -7.099 -8.248 1.00 85.88 80 ARG A O 1
ATOM 662 N N . ALA A 1 81 ? 11.180 -5.274 -6.971 1.00 86.75 81 ALA A N 1
ATOM 663 C CA . ALA A 1 81 ? 10.661 -5.904 -5.768 1.00 86.75 81 ALA A CA 1
ATOM 664 C C . ALA A 1 81 ? 9.451 -5.136 -5.250 1.00 86.75 81 ALA A C 1
ATOM 666 O O . ALA A 1 81 ? 9.566 -3.986 -4.835 1.00 86.75 81 ALA A O 1
ATOM 667 N N . MET A 1 82 ? 8.282 -5.765 -5.232 1.00 86.12 82 MET A N 1
ATOM 668 C CA . MET A 1 82 ? 7.123 -5.193 -4.564 1.00 86.12 82 MET A CA 1
ATOM 669 C C . MET A 1 82 ? 7.244 -5.448 -3.068 1.00 86.12 82 MET A C 1
ATOM 671 O O . MET A 1 82 ? 7.283 -6.591 -2.604 1.00 86.12 82 MET A O 1
ATOM 675 N N . ARG A 1 83 ? 7.287 -4.368 -2.297 1.00 86.19 83 ARG A N 1
ATOM 676 C CA . ARG A 1 83 ? 7.368 -4.416 -0.846 1.00 86.19 83 ARG A CA 1
ATOM 677 C C . ARG A 1 83 ? 6.025 -4.054 -0.237 1.00 86.19 83 ARG A C 1
ATOM 679 O O . ARG A 1 83 ? 5.434 -3.035 -0.583 1.00 86.19 83 ARG A O 1
ATOM 686 N N . ILE A 1 84 ? 5.568 -4.902 0.678 1.00 84.81 84 ILE A N 1
ATOM 687 C CA . ILE A 1 84 ? 4.330 -4.745 1.436 1.00 84.81 84 ILE A CA 1
ATOM 688 C C . ILE A 1 84 ? 4.716 -4.638 2.906 1.00 84.81 84 ILE A C 1
ATOM 690 O O . ILE A 1 84 ? 5.270 -5.571 3.485 1.00 84.81 84 ILE A O 1
ATOM 694 N N . GLU A 1 85 ? 4.426 -3.502 3.522 1.00 87.81 85 GLU A N 1
ATOM 695 C CA . GLU A 1 85 ? 4.733 -3.225 4.922 1.00 87.81 85 GLU A CA 1
ATOM 696 C C . GLU A 1 85 ? 3.439 -2.977 5.680 1.00 87.81 85 GLU A C 1
ATOM 698 O O . GLU A 1 85 ? 2.673 -2.084 5.334 1.00 87.81 85 GLU A O 1
ATOM 703 N N . THR A 1 86 ? 3.195 -3.756 6.730 1.00 83.44 86 THR A N 1
ATOM 704 C CA . THR A 1 86 ? 2.036 -3.584 7.610 1.00 83.44 86 THR A CA 1
ATOM 705 C C . THR A 1 86 ? 2.486 -3.074 8.969 1.00 83.44 86 THR A C 1
ATOM 707 O O . THR A 1 86 ? 3.290 -3.717 9.658 1.00 83.44 86 THR A O 1
ATOM 710 N N . VAL A 1 87 ? 1.936 -1.923 9.345 1.00 87.00 87 VAL A N 1
ATOM 711 C CA . VAL A 1 87 ? 2.156 -1.228 10.611 1.00 87.00 87 VAL A CA 1
ATOM 712 C C . VAL A 1 87 ? 0.867 -1.296 11.421 1.00 87.00 87 VAL A C 1
ATOM 714 O O . VAL A 1 87 ? -0.167 -0.777 10.997 1.00 87.00 87 VAL A O 1
ATOM 717 N N . VAL A 1 88 ? 0.933 -1.931 12.591 1.00 83.62 88 VAL A N 1
ATOM 718 C CA . VAL A 1 88 ? -0.199 -2.073 13.513 1.00 83.62 88 VAL A CA 1
ATOM 719 C C . VAL A 1 88 ? 0.144 -1.362 14.814 1.00 83.62 88 VAL A C 1
ATOM 721 O O . VAL A 1 88 ? 0.888 -1.896 15.628 1.00 83.62 88 VAL A O 1
ATOM 724 N N . ASN A 1 89 ? -0.414 -0.168 15.024 1.00 82.12 89 ASN A N 1
ATOM 725 C CA . ASN A 1 89 ? -0.141 0.610 16.241 1.00 82.12 89 ASN A CA 1
ATOM 726 C C . ASN A 1 89 ? -1.093 0.263 17.398 1.00 82.12 89 ASN A C 1
ATOM 728 O O . ASN A 1 89 ? -0.809 0.556 18.553 1.00 82.12 89 ASN A O 1
ATOM 732 N N . ALA A 1 90 ? -2.241 -0.355 17.103 1.00 80.69 90 ALA A N 1
ATOM 733 C CA . ALA A 1 90 ? -3.230 -0.739 18.109 1.00 80.69 90 ALA A CA 1
ATOM 734 C C . ALA A 1 90 ? -3.852 -2.107 17.772 1.00 80.69 90 ALA A C 1
ATOM 736 O O . ALA A 1 90 ? -4.965 -2.146 17.236 1.00 80.69 90 ALA A O 1
ATOM 737 N N . PRO A 1 91 ? -3.168 -3.228 18.087 1.00 75.69 91 PRO A N 1
ATOM 738 C CA . PRO A 1 91 ? -3.613 -4.574 17.715 1.00 75.69 91 PRO A CA 1
ATOM 739 C C . PRO A 1 91 ? -5.072 -4.886 18.097 1.00 75.69 91 PRO A C 1
ATOM 741 O O . PRO A 1 91 ? -5.840 -5.253 17.201 1.00 75.69 91 PRO A O 1
ATOM 744 N N . PRO A 1 92 ? -5.543 -4.598 19.334 1.00 77.62 92 PRO A N 1
ATOM 745 C CA . PRO A 1 92 ? -6.924 -4.908 19.716 1.00 77.62 92 PRO A CA 1
ATOM 746 C C . PRO A 1 92 ? -7.965 -4.172 18.865 1.00 77.62 92 PRO A C 1
ATOM 748 O O . PRO A 1 92 ? -9.043 -4.689 18.585 1.00 77.62 92 PRO A O 1
ATOM 751 N N . ARG A 1 93 ? -7.640 -2.961 18.387 1.00 72.88 93 ARG A N 1
ATOM 752 C CA . ARG A 1 93 ? -8.560 -2.163 17.566 1.00 72.88 93 ARG A CA 1
ATOM 753 C C . ARG A 1 93 ? -8.755 -2.766 16.182 1.00 72.88 93 ARG A C 1
ATOM 755 O O . ARG A 1 93 ? -9.829 -2.587 15.608 1.00 72.88 93 ARG A O 1
ATOM 762 N N . VAL A 1 94 ? -7.769 -3.481 15.653 1.00 64.50 94 VAL A N 1
ATOM 763 C CA . VAL A 1 94 ? -7.879 -4.158 14.355 1.00 64.50 94 VAL A CA 1
ATOM 764 C C . VAL A 1 94 ? -8.296 -5.626 14.477 1.00 64.50 94 VAL A C 1
ATOM 766 O O . VAL A 1 94 ? -8.524 -6.262 13.457 1.00 64.50 94 VAL A O 1
ATOM 769 N N . GLY A 1 95 ? -8.530 -6.126 15.697 1.00 66.94 95 GLY A N 1
ATOM 770 C CA . GLY A 1 95 ? -8.926 -7.517 15.953 1.00 66.94 95 GLY A CA 1
ATOM 771 C C . GLY A 1 95 ? -7.744 -8.477 16.106 1.00 66.94 95 GLY A C 1
ATOM 772 O O . GLY A 1 95 ? -7.946 -9.684 16.115 1.00 66.94 95 GLY A O 1
ATOM 773 N N . LEU A 1 96 ? -6.524 -7.948 16.236 1.00 68.69 96 LEU A N 1
ATOM 774 C CA . LEU A 1 96 ? -5.324 -8.725 16.530 1.00 68.69 96 LEU A CA 1
ATOM 775 C C . LEU A 1 96 ? -5.121 -8.783 18.047 1.00 68.69 96 LEU A C 1
ATOM 777 O O . LEU A 1 96 ? -5.204 -7.761 18.736 1.00 68.69 96 LEU A O 1
ATOM 781 N N . GLN A 1 97 ? -4.823 -9.968 18.574 1.00 64.69 97 GLN A N 1
ATOM 782 C CA . GLN A 1 97 ? -4.361 -10.087 19.954 1.00 64.69 97 GLN A CA 1
ATOM 783 C C . GLN A 1 97 ? -2.988 -9.414 20.071 1.00 64.69 97 GLN A C 1
ATOM 785 O O . GLN A 1 97 ? -2.197 -9.420 19.122 1.00 64.69 97 GLN A O 1
ATOM 790 N N . ARG A 1 98 ? -2.707 -8.774 21.213 1.00 58.19 98 ARG A N 1
ATOM 791 C CA . ARG A 1 98 ? -1.337 -8.319 21.480 1.00 58.19 98 ARG A CA 1
ATOM 792 C C . ARG A 1 98 ? -0.436 -9.560 21.467 1.00 58.19 98 ARG A C 1
ATOM 794 O O . ARG A 1 98 ? -0.859 -10.572 22.025 1.00 58.19 98 ARG A O 1
ATOM 801 N N . PRO A 1 99 ? 0.766 -9.504 20.866 1.00 56.06 99 PRO A N 1
ATOM 802 C CA . PRO A 1 99 ? 1.746 -10.553 21.093 1.00 56.06 99 PRO A CA 1
ATOM 803 C C . PRO A 1 99 ? 1.904 -10.699 22.605 1.00 56.06 99 PRO A C 1
ATOM 805 O O . PRO A 1 99 ? 2.081 -9.691 23.295 1.00 56.06 99 PRO A O 1
ATOM 808 N N . SER A 1 100 ? 1.762 -11.917 23.124 1.00 55.81 100 SER A N 1
ATOM 809 C CA . SER A 1 100 ? 2.147 -12.206 24.501 1.00 55.81 100 SER A CA 1
ATOM 810 C C . SER A 1 100 ? 3.587 -11.736 24.664 1.00 55.81 100 SER A C 1
ATOM 812 O O . SER A 1 100 ? 4.446 -12.148 23.881 1.00 55.81 100 SER A O 1
ATOM 814 N N . ALA A 1 101 ? 3.846 -10.851 25.627 1.00 53.19 101 ALA A N 1
ATOM 815 C CA . ALA A 1 101 ? 5.212 -10.613 26.061 1.00 53.19 101 ALA A CA 1
ATOM 816 C C . ALA A 1 101 ? 5.745 -11.978 26.513 1.00 53.19 101 ALA A C 1
ATOM 818 O O . ALA A 1 101 ? 5.209 -12.557 27.458 1.00 53.19 101 ALA A O 1
ATOM 819 N N . GLN A 1 102 ? 6.679 -12.553 25.756 1.00 46.91 102 GLN A N 1
ATOM 820 C CA . GLN A 1 102 ? 7.403 -13.720 26.237 1.00 46.91 102 GLN A CA 1
ATOM 821 C C . GLN A 1 102 ? 8.275 -13.259 27.416 1.00 46.91 102 GLN A C 1
ATOM 823 O O . GLN A 1 102 ? 8.818 -12.152 27.330 1.00 46.91 102 GLN A O 1
ATOM 828 N N . PRO A 1 103 ? 8.322 -14.036 28.512 1.00 51.84 103 PRO A N 1
ATOM 829 C CA . PRO A 1 103 ? 9.153 -13.731 29.671 1.00 51.84 103 PRO A CA 1
ATOM 830 C C . PRO A 1 103 ? 10.646 -13.752 29.333 1.00 51.84 103 PRO A C 1
ATOM 832 O O . PRO A 1 103 ? 11.033 -14.477 28.386 1.00 51.84 103 PRO A O 1
#

Mean predicted aligned error: 9.47 Å

Radius of gyration: 15.05 Å; Cα contacts (8 Å, |Δi|>4): 153; chains: 1; bounding box: 36×26×46 Å

Sequence (103 aa):
MSRTLVFDAPRHARGFFEALIADNLDIGRPHNVEIIFGRKIRRDTRGTFRTAIDRRDNGGVIVNLFYKHSRIKQYLKDGRAMRIETVVNAPPRVGLQRPSAQP

Nearest PDB structures (foldseek):
  2v7s-assembly1_A-2  TM=4.207E-01  e=5.311E-01  Mycobacterium tuberculosis H37Rv
  1tmi-assembly1_B  TM=4.861E-01  e=8.426E-01  Thermotoga maritima
  2jkg-assembly1_A  TM=4.412E-01  e=1.002E+00  Plasmodium falciparum
  3nec-assembly1_A  TM=5.695E-01  e=2.830E+00  Toxoplasma gondii
  9asp-assembly1_B  TM=2.882E-01  e=4.238E+00  Homo sapiens

Solvent-accessible surface area (backbone atoms only — not comparable to full-atom values): 6106 Å² total; per-residue (Å²): 94,75,52,74,50,76,44,96,43,46,68,57,36,46,52,52,49,50,50,50,50,62,66,48,75,64,49,84,54,45,72,71,57,17,76,78,69,78,43,90,42,49,98,83,50,89,66,62,76,46,59,49,80,44,79,43,98,86,78,42,58,36,43,33,42,35,49,73,74,24,42,35,42,36,34,66,45,93,52,28,29,45,37,39,38,46,48,72,76,48,37,68,82,76,73,38,76,70,79,76,82,76,132

Secondary structure (DSSP, 8-state):
-EEEEE-SSHHHHHHHHHHHHHHHTTTT-THHHHHHHTS---TT-SS-EEEEEEE-TTS-EEEEEEETTEEEEEEEETTTEEEEEEEES-HHHHTPPPPP---

Organism: NCBI:txid150177

Foldseek 3Di:
DKDKDFAPDLVCLVVVVVVVVVVCVPPPDQPVVCVVLVHRGDPPPPWDWDWDWDADPVRWIWIWIDTHPKIWIWTDDPSTMIMIDIGDPDQVSSVHDDPPPDD

pLDDT: mean 72.01, std 12.73, range [43.25, 87.88]